Protein AF-A0AAD5GN25-F1 (afdb_monomer_lite)

Foldseek 3Di:
DDPPPPLPDFDDDPPDGDDDPDDDVVVVCVVVVWAFLDVVVLVLCCVLVVDRRDVCSVV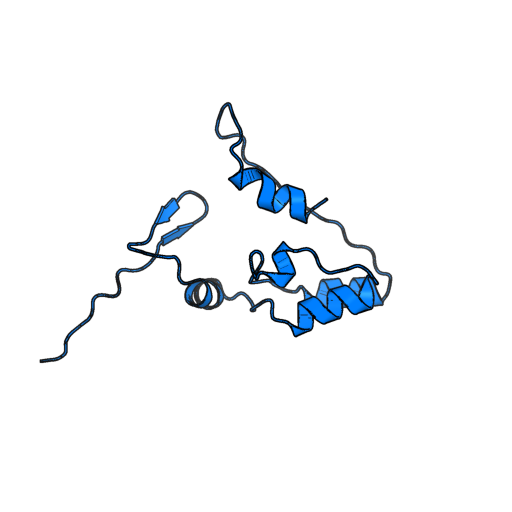CVVTTHDCVVVVSVCSVVVHDDDDDDDDDPDDPDDDPVVVVVVVNRD

InterPro domains:
  IPR001412 Aminoacyl-tRNA synthetase, class I, conserved site [PS00178] (89-99)
  IPR014729 Rossmann-like alpha/beta/alpha sandwich fold [G3DSA:3.40.50.620] (3-106)

Organism: Ambrosia artemisiifolia (NCBI:txid4212)

pLDDT: mean 91.88, std 14.04, range [39.5, 98.62]

Secondary structure (DSSP, 8-state):
-------PPPEESSS-EE-SS---HHHHHHHHT-EE--HHHHHHHHHHH-SPPPHHHHTTSS-EESSHHHHHHHHHTT------------SSS--GGGHHHHHHH-

Structure (mmCIF, N/CA/C/O backbone):
data_AF-A0AAD5GN25-F1
#
_entry.id   AF-A0AAD5GN25-F1
#
loop_
_atom_site.group_PDB
_atom_site.id
_atom_site.type_symbol
_atom_site.label_atom_id
_atom_site.label_alt_id
_atom_site.label_comp_id
_atom_site.label_asym_id
_atom_site.label_entity_id
_atom_site.label_seq_id
_atom_site.pdbx_PDB_ins_code
_atom_site.Cartn_x
_atom_site.Cartn_y
_atom_site.Cartn_z
_atom_site.occupancy
_atom_site.B_iso_or_equiv
_atom_site.auth_seq_id
_atom_site.auth_comp_id
_atom_site.auth_asym_id
_atom_site.auth_atom_id
_atom_site.pdbx_PDB_model_num
ATOM 1 N N . MET A 1 1 ? -0.079 -12.204 -43.562 1.00 39.50 1 MET A N 1
ATOM 2 C CA . MET A 1 1 ? 1.149 -11.789 -42.857 1.00 39.50 1 MET A CA 1
ATOM 3 C C . MET A 1 1 ? 0.709 -11.291 -41.497 1.00 39.50 1 MET A C 1
ATOM 5 O O . MET A 1 1 ? 0.146 -10.208 -41.412 1.00 39.50 1 MET A O 1
ATOM 9 N N . GLU A 1 2 ? 0.819 -12.140 -40.479 1.00 42.12 2 GLU A N 1
ATOM 10 C CA . GLU A 1 2 ? 0.548 -11.756 -39.093 1.00 42.12 2 GLU A CA 1
ATOM 11 C C . GLU A 1 2 ? 1.649 -10.798 -38.642 1.00 42.12 2 GLU A C 1
ATOM 13 O O . GLU A 1 2 ? 2.827 -11.152 -38.632 1.00 42.12 2 GLU A O 1
ATOM 18 N N . ASN A 1 3 ? 1.272 -9.564 -38.311 1.00 41.03 3 ASN A N 1
ATOM 19 C CA . ASN A 1 3 ? 2.166 -8.649 -37.619 1.00 41.03 3 ASN A CA 1
ATOM 20 C C . ASN A 1 3 ? 2.305 -9.146 -36.180 1.00 41.03 3 ASN A C 1
ATOM 22 O O . ASN A 1 3 ? 1.490 -8.814 -35.321 1.00 41.03 3 ASN A O 1
ATOM 26 N N . LEU A 1 4 ? 3.337 -9.951 -35.931 1.00 43.00 4 LEU A N 1
ATOM 27 C CA . LEU A 1 4 ? 3.805 -10.253 -34.586 1.00 43.00 4 LEU A CA 1
ATOM 28 C C . LEU A 1 4 ? 4.372 -8.951 -34.004 1.00 43.00 4 LEU A C 1
ATOM 30 O O . LEU A 1 4 ? 5.541 -8.614 -34.189 1.00 43.00 4 LEU A O 1
ATOM 34 N N . THR A 1 5 ? 3.529 -8.161 -33.343 1.00 43.09 5 THR A N 1
ATOM 35 C CA . THR A 1 5 ? 4.019 -7.101 -32.468 1.00 43.09 5 THR A CA 1
ATOM 36 C C . THR A 1 5 ? 4.783 -7.790 -31.350 1.00 43.09 5 THR A C 1
ATOM 38 O O . THR A 1 5 ? 4.173 -8.399 -30.473 1.00 43.09 5 THR A O 1
ATOM 41 N N . ILE A 1 6 ? 6.113 -7.735 -31.397 1.00 47.00 6 ILE A N 1
ATOM 42 C CA . ILE A 1 6 ? 6.956 -8.113 -30.266 1.00 47.00 6 ILE A CA 1
ATOM 43 C C . ILE A 1 6 ? 6.606 -7.127 -29.149 1.00 47.00 6 ILE A C 1
ATOM 45 O O . ILE A 1 6 ? 7.112 -6.005 -29.104 1.00 47.00 6 ILE A O 1
ATOM 49 N N . THR A 1 7 ? 5.670 -7.506 -28.283 1.00 53.72 7 THR A N 1
ATOM 50 C CA . THR A 1 7 ? 5.484 -6.858 -26.990 1.00 53.72 7 THR A CA 1
ATOM 51 C C . THR A 1 7 ? 6.727 -7.192 -26.186 1.00 53.72 7 THR A C 1
ATOM 53 O O . THR A 1 7 ? 6.793 -8.245 -25.557 1.00 53.72 7 THR A O 1
ATOM 56 N N . GLU A 1 8 ? 7.756 -6.354 -26.288 1.00 65.38 8 GLU A N 1
ATOM 57 C CA . GLU A 1 8 ? 8.922 -6.498 -25.426 1.00 65.38 8 GLU A CA 1
ATOM 58 C C . GLU A 1 8 ? 8.468 -6.435 -23.969 1.00 65.38 8 GLU A C 1
ATOM 60 O O . GLU A 1 8 ? 7.742 -5.529 -23.552 1.00 65.38 8 GLU A O 1
ATOM 65 N N . GLU A 1 9 ? 8.836 -7.471 -23.228 1.00 80.69 9 GLU A N 1
ATOM 66 C CA . GLU A 1 9 ? 8.347 -7.730 -21.889 1.00 80.69 9 GLU A CA 1
ATOM 67 C C . GLU A 1 9 ? 8.973 -6.759 -20.881 1.00 80.69 9 GLU A C 1
ATOM 69 O O . GLU A 1 9 ? 10.188 -6.577 -20.844 1.00 80.69 9 GLU A O 1
ATOM 74 N N . GLN A 1 10 ? 8.142 -6.109 -20.061 1.00 93.94 10 GLN A N 1
ATOM 75 C CA . GLN A 1 10 ? 8.629 -5.321 -18.929 1.00 93.94 10 GLN A CA 1
ATOM 76 C C . GLN A 1 10 ? 9.289 -6.232 -17.886 1.00 93.94 10 GLN A C 1
ATOM 78 O O . GLN A 1 10 ? 8.784 -7.317 -17.593 1.00 93.94 10 GLN A O 1
ATOM 83 N N . VAL A 1 11 ? 10.378 -5.762 -17.283 1.00 95.25 11 VAL A N 1
ATOM 84 C CA . VAL A 1 11 ? 11.099 -6.464 -16.218 1.00 95.25 11 VAL A CA 1
ATOM 85 C C . VAL A 1 11 ? 10.896 -5.701 -14.921 1.00 95.25 11 VAL A C 1
ATOM 87 O O . VAL A 1 11 ? 11.198 -4.512 -14.844 1.00 95.25 11 VAL A O 1
ATOM 90 N N . VAL A 1 12 ? 10.380 -6.383 -13.901 1.00 96.12 12 VAL A N 1
ATOM 91 C CA . VAL A 1 12 ? 10.231 -5.838 -12.549 1.00 96.12 12 VAL A CA 1
ATOM 92 C C . VA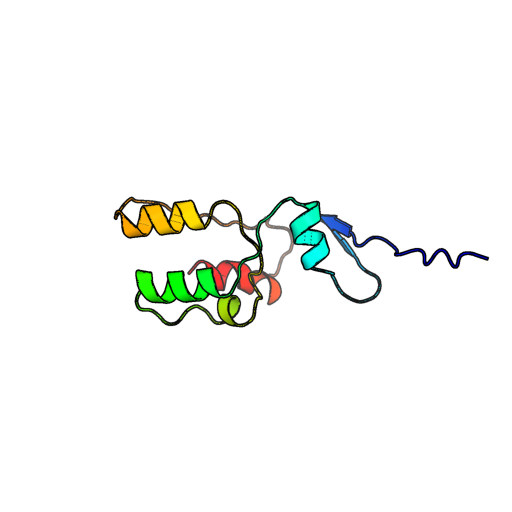L A 1 12 ? 10.678 -6.900 -11.559 1.00 96.12 12 VAL A C 1
ATOM 94 O O . VAL A 1 12 ? 10.061 -7.956 -11.444 1.00 96.12 12 VAL A O 1
ATOM 97 N N . ASN A 1 13 ? 11.766 -6.630 -10.850 1.00 95.88 13 ASN A N 1
ATOM 98 C CA . ASN A 1 13 ? 12.288 -7.473 -9.782 1.00 95.88 13 ASN A CA 1
ATOM 99 C C . ASN A 1 13 ? 12.931 -6.583 -8.690 1.00 95.88 13 ASN A C 1
ATOM 101 O O . ASN A 1 13 ? 12.975 -5.362 -8.846 1.00 95.88 13 ASN A O 1
ATOM 105 N N . PRO A 1 14 ? 13.413 -7.143 -7.564 1.00 94.44 14 PRO A N 1
ATOM 106 C CA . PRO A 1 14 ? 13.971 -6.342 -6.468 1.00 94.44 14 PRO A CA 1
ATOM 107 C C . PRO A 1 14 ? 15.213 -5.496 -6.803 1.00 94.44 14 PRO A C 1
ATOM 109 O O . PRO A 1 14 ? 15.577 -4.633 -6.005 1.00 94.44 14 PRO A O 1
ATOM 112 N N . TRP A 1 15 ? 15.871 -5.740 -7.938 1.00 93.25 15 TRP A N 1
ATOM 113 C CA . TRP A 1 15 ? 17.100 -5.059 -8.357 1.00 93.25 15 TRP A CA 1
ATOM 114 C C . TRP A 1 15 ? 16.920 -4.192 -9.606 1.00 93.25 15 TRP A C 1
ATOM 116 O O . TRP A 1 15 ? 17.641 -3.211 -9.767 1.00 93.25 15 TRP A O 1
ATOM 126 N N . GLU A 1 16 ? 15.972 -4.535 -10.477 1.00 94.56 16 GLU A N 1
ATOM 127 C CA . GLU A 1 16 ? 15.792 -3.912 -11.784 1.00 94.56 16 GLU A CA 1
ATOM 128 C C . GLU A 1 16 ? 14.314 -3.645 -12.092 1.00 94.56 16 GLU A C 1
ATOM 130 O O . GLU A 1 16 ? 13.437 -4.486 -11.874 1.00 94.56 16 GLU A O 1
ATOM 135 N N . VAL A 1 17 ? 14.058 -2.459 -12.649 1.00 94.25 17 VAL A N 1
ATOM 136 C CA . VAL A 1 17 ? 12.771 -2.056 -13.219 1.00 94.25 17 VAL A CA 1
ATOM 137 C C . VAL A 1 17 ? 13.039 -1.467 -14.601 1.00 94.25 17 VAL A C 1
ATOM 139 O O . VAL A 1 17 ? 13.566 -0.361 -14.705 1.00 94.25 17 VAL A O 1
ATOM 142 N N . CYS A 1 18 ? 12.666 -2.194 -15.654 1.00 93.62 18 CYS A N 1
ATOM 143 C CA . CYS A 1 18 ? 12.943 -1.835 -17.044 1.00 93.62 18 CYS A CA 1
ATOM 144 C C . CYS A 1 18 ? 11.696 -1.999 -17.919 1.00 93.62 18 CYS A C 1
ATOM 146 O O . CYS A 1 18 ? 10.999 -3.012 -17.876 1.00 93.62 18 CYS A O 1
ATOM 148 N N . CYS A 1 19 ? 11.420 -0.991 -18.743 1.00 92.25 19 CYS A N 1
ATOM 149 C CA . CYS A 1 19 ? 10.397 -1.030 -19.785 1.00 92.25 19 CYS A CA 1
ATOM 150 C C . CYS A 1 19 ? 10.742 -0.009 -20.878 1.00 92.25 19 CYS A C 1
ATOM 152 O O . CYS A 1 19 ? 11.472 0.948 -20.627 1.00 92.25 19 CYS A O 1
ATOM 154 N N . LYS A 1 20 ? 10.207 -0.185 -22.090 1.00 85.31 20 LYS A N 1
ATOM 155 C CA . LYS A 1 20 ? 10.450 0.751 -23.202 1.00 85.31 20 LYS A CA 1
ATOM 156 C C . LYS A 1 20 ? 9.790 2.117 -23.021 1.00 85.31 20 LYS A C 1
ATOM 158 O O . LYS A 1 20 ? 10.307 3.112 -23.517 1.00 85.31 20 LYS A O 1
ATOM 163 N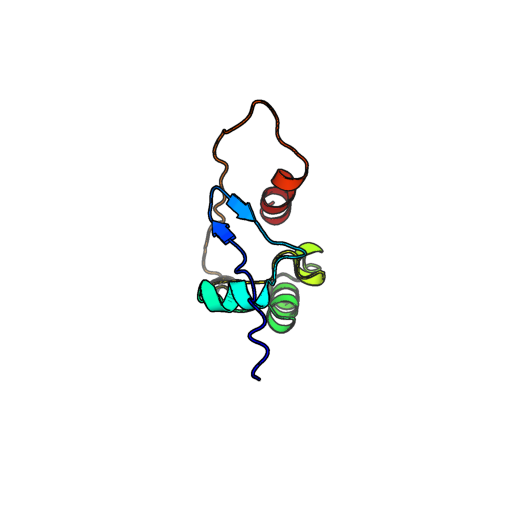 N . THR A 1 21 ? 8.617 2.158 -22.395 1.00 88.75 21 THR A N 1
ATOM 164 C CA . THR A 1 21 ? 7.787 3.371 -22.330 1.00 88.75 21 THR A CA 1
ATOM 165 C C . THR A 1 21 ? 7.253 3.607 -20.926 1.00 88.75 21 THR A C 1
ATOM 167 O O . THR A 1 21 ? 7.674 4.538 -20.249 1.00 88.75 21 THR A O 1
ATOM 170 N N . LYS A 1 22 ? 6.320 2.764 -20.488 1.00 92.44 22 LYS A N 1
ATOM 171 C CA . LYS A 1 22 ? 5.698 2.806 -19.169 1.00 92.44 22 LYS A CA 1
ATOM 172 C C . LYS A 1 22 ? 5.490 1.390 -18.657 1.00 92.44 22 LYS A C 1
ATOM 174 O O . LYS A 1 22 ? 5.294 0.468 -19.446 1.00 92.44 22 LYS A O 1
ATOM 179 N N . ILE A 1 23 ? 5.483 1.256 -17.339 1.00 95.62 23 ILE A N 1
ATOM 180 C CA . ILE A 1 23 ? 5.095 0.014 -16.681 1.00 95.62 23 ILE A CA 1
ATOM 181 C C . ILE A 1 23 ? 3.589 -0.183 -16.854 1.00 95.62 23 ILE A C 1
ATOM 183 O O . ILE A 1 23 ? 2.796 0.719 -16.574 1.00 95.62 23 ILE A O 1
ATOM 187 N N . ASP A 1 24 ? 3.209 -1.367 -17.315 1.00 95.75 24 ASP A N 1
ATOM 188 C CA . ASP A 1 24 ? 1.842 -1.857 -17.280 1.00 95.75 24 ASP A CA 1
ATOM 189 C C . ASP A 1 24 ? 1.587 -2.502 -15.912 1.00 95.75 24 ASP A C 1
ATOM 191 O O . ASP A 1 24 ? 2.030 -3.618 -15.626 1.00 95.75 24 ASP A O 1
ATOM 195 N N . TYR A 1 25 ? 0.919 -1.759 -15.031 1.00 96.44 25 TYR A N 1
ATOM 196 C CA . TYR A 1 25 ? 0.613 -2.216 -13.677 1.00 96.44 25 TYR A CA 1
ATOM 197 C C . TYR A 1 25 ? -0.452 -3.314 -13.640 1.00 96.44 25 TYR A C 1
ATOM 199 O O . TYR A 1 25 ? -0.442 -4.110 -12.704 1.00 96.44 25 TYR A O 1
ATOM 207 N N . ASP A 1 26 ? -1.323 -3.396 -14.648 1.00 96.06 26 ASP A N 1
ATOM 208 C CA . ASP A 1 26 ? -2.344 -4.443 -14.716 1.00 96.06 26 ASP A CA 1
ATOM 209 C C . ASP A 1 26 ? -1.698 -5.780 -15.059 1.00 96.06 26 ASP A C 1
ATOM 211 O O . ASP A 1 26 ? -1.924 -6.765 -14.356 1.00 96.06 26 ASP A O 1
ATOM 215 N N . LYS A 1 27 ? -0.740 -5.778 -15.997 1.00 95.00 27 LYS A N 1
ATOM 216 C CA . LYS A 1 27 ? 0.106 -6.954 -16.239 1.00 95.00 27 LYS A CA 1
ATOM 217 C C . LYS A 1 27 ? 0.861 -7.394 -14.975 1.00 95.00 27 LYS A C 1
ATOM 219 O O . LYS A 1 27 ? 1.006 -8.592 -14.753 1.00 95.00 27 LYS A O 1
ATOM 224 N N . LEU A 1 28 ? 1.338 -6.466 -14.133 1.00 96.19 28 LEU A N 1
ATOM 225 C CA . LEU A 1 28 ? 2.023 -6.830 -12.879 1.00 96.19 28 LEU A CA 1
ATOM 226 C C . LEU A 1 28 ? 1.097 -7.472 -11.848 1.00 96.19 28 LEU A C 1
ATOM 228 O O . LEU A 1 28 ? 1.540 -8.370 -11.131 1.00 96.19 28 LEU A O 1
ATOM 232 N N . ILE A 1 29 ? -0.151 -7.001 -11.744 1.00 97.69 29 ILE A N 1
ATOM 233 C CA . ILE A 1 29 ? -1.148 -7.604 -10.851 1.00 97.69 29 ILE A CA 1
ATOM 234 C C . ILE A 1 29 ? -1.305 -9.081 -11.215 1.00 97.69 29 ILE A C 1
ATOM 236 O O . ILE A 1 29 ? -1.146 -9.935 -10.341 1.00 97.69 29 ILE A O 1
ATOM 240 N N . ASP A 1 30 ? -1.514 -9.372 -12.499 1.00 96.56 30 ASP A N 1
ATOM 241 C CA . ASP A 1 30 ? -1.708 -10.735 -12.995 1.00 96.56 30 ASP A CA 1
ATOM 242 C C . ASP A 1 30 ? -0.434 -11.579 -12.869 1.00 96.56 30 ASP A C 1
ATOM 244 O O . ASP A 1 30 ? -0.467 -12.681 -12.325 1.00 96.56 30 ASP A O 1
ATOM 248 N N . GLN A 1 31 ? 0.711 -11.046 -13.313 1.00 96.12 31 GLN A N 1
ATOM 249 C CA . GLN A 1 31 ? 1.993 -11.758 -13.325 1.00 96.12 31 GLN A CA 1
ATOM 250 C C . GLN A 1 31 ? 2.438 -12.174 -11.925 1.00 96.12 31 GLN A C 1
ATOM 252 O O . GLN A 1 31 ? 2.964 -13.272 -11.742 1.00 96.12 31 GLN A O 1
ATOM 257 N N . PHE A 1 32 ? 2.254 -11.303 -10.933 1.00 97.12 32 PHE A N 1
ATOM 258 C CA . PHE A 1 32 ? 2.582 -11.655 -9.562 1.00 97.12 32 PHE A CA 1
ATOM 259 C C . PHE A 1 32 ? 1.443 -12.411 -8.876 1.00 97.12 32 PHE A C 1
ATOM 261 O O . PHE A 1 32 ? 1.700 -13.067 -7.874 1.00 97.12 32 PHE A O 1
ATOM 268 N N . GLY A 1 33 ? 0.213 -12.394 -9.390 1.00 97.19 33 GLY A N 1
ATOM 269 C CA . GLY A 1 33 ? -0.950 -13.008 -8.744 1.00 97.19 33 GLY A CA 1
ATOM 270 C C . GLY A 1 33 ? -1.434 -12.202 -7.539 1.00 97.19 33 GLY A C 1
ATOM 271 O O . GLY A 1 33 ? -1.789 -12.775 -6.510 1.00 97.19 33 GLY A O 1
ATOM 272 N N . CYS A 1 34 ? -1.346 -10.875 -7.622 1.00 97.75 34 CYS A N 1
ATOM 273 C CA . CYS A 1 34 ? -1.926 -9.952 -6.650 1.00 97.75 34 CYS A CA 1
ATOM 274 C C . CYS A 1 34 ? -3.411 -9.711 -6.962 1.00 97.75 34 CYS A C 1
ATOM 276 O O . CYS A 1 34 ? -3.916 -10.082 -8.017 1.00 97.75 34 CYS A O 1
ATOM 278 N N . GLN A 1 35 ? -4.105 -9.028 -6.056 1.00 98.12 35 GLN A N 1
ATOM 279 C CA . GLN A 1 35 ? -5.440 -8.489 -6.302 1.00 98.12 35 GLN A CA 1
ATOM 280 C C . GLN A 1 35 ? -5.356 -6.977 -6.499 1.00 98.12 35 GLN A C 1
ATOM 282 O O . GLN A 1 35 ? -4.500 -6.311 -5.909 1.00 98.12 35 GLN A O 1
ATOM 287 N N . ARG A 1 36 ? -6.237 -6.424 -7.337 1.00 98.25 36 ARG A N 1
ATOM 288 C CA . ARG A 1 36 ? -6.314 -4.978 -7.554 1.00 98.25 36 ARG A CA 1
ATOM 289 C C . ARG A 1 36 ? -6.896 -4.291 -6.319 1.00 98.25 36 ARG A C 1
ATOM 291 O O . ARG A 1 36 ? -7.957 -4.673 -5.840 1.00 98.25 36 ARG A O 1
ATOM 298 N N . LEU A 1 37 ? -6.231 -3.234 -5.860 1.00 98.31 37 LEU A N 1
ATOM 299 C CA . LEU A 1 37 ? -6.769 -2.331 -4.847 1.00 98.31 37 LEU A CA 1
ATOM 300 C C . LEU A 1 37 ? -7.722 -1.357 -5.540 1.00 98.31 37 LEU A C 1
ATOM 302 O O . LEU A 1 37 ? -7.299 -0.347 -6.099 1.00 98.31 37 LEU A O 1
ATOM 306 N N . ASP A 1 38 ? -9.003 -1.705 -5.561 1.00 97.25 38 ASP A N 1
ATOM 307 C CA . ASP A 1 38 ? -10.044 -0.904 -6.198 1.00 97.25 38 ASP A CA 1
ATOM 308 C C . ASP A 1 38 ? -10.711 0.101 -5.237 1.00 97.25 38 ASP A C 1
ATOM 310 O O . ASP A 1 38 ? -10.386 0.202 -4.049 1.00 97.25 38 ASP A O 1
ATOM 314 N N . GLN A 1 39 ? -11.674 0.862 -5.762 1.00 98.19 39 GLN A N 1
ATOM 315 C CA . GLN A 1 39 ? -12.399 1.875 -4.994 1.00 98.19 39 GLN A CA 1
ATOM 316 C C . GLN A 1 39 ? -13.156 1.283 -3.792 1.00 98.19 39 GLN A C 1
ATOM 318 O O . GLN A 1 39 ? -13.304 1.964 -2.777 1.00 98.19 39 GLN A O 1
ATOM 323 N N . SER A 1 40 ? -13.579 0.015 -3.851 1.00 98.19 40 SER A N 1
ATOM 324 C CA . SER A 1 40 ? -14.309 -0.621 -2.751 1.00 98.19 40 SER A CA 1
ATOM 325 C C . SER A 1 40 ? -13.440 -0.747 -1.495 1.00 98.19 40 SER A C 1
ATOM 327 O O . SER A 1 40 ? -13.926 -0.503 -0.385 1.00 98.19 40 SER A O 1
ATOM 329 N N . PHE A 1 41 ? -12.139 -1.017 -1.663 1.00 98.44 41 PHE A N 1
ATOM 330 C CA . PHE A 1 41 ? -11.164 -1.021 -0.571 1.00 98.44 41 PHE A CA 1
ATOM 331 C C . PHE A 1 41 ? -10.904 0.379 -0.029 1.00 98.44 41 PHE A C 1
ATOM 333 O O . PHE A 1 41 ? -10.849 0.564 1.187 1.00 98.44 41 PHE A O 1
ATOM 340 N N . VAL A 1 42 ? -10.780 1.376 -0.908 1.00 98.44 42 VAL A N 1
ATOM 341 C CA . VAL A 1 42 ? -10.586 2.778 -0.503 1.00 98.44 42 VAL A CA 1
ATOM 342 C C . VAL A 1 42 ? -11.762 3.258 0.352 1.00 98.44 42 VAL A C 1
ATOM 344 O O . VAL A 1 42 ? -11.561 3.844 1.420 1.00 98.44 42 VAL A O 1
ATOM 347 N N . ASP A 1 43 ? -12.986 2.940 -0.066 1.00 98.62 43 ASP A N 1
ATOM 348 C CA . ASP A 1 43 ? -14.201 3.271 0.676 1.00 98.62 43 ASP A CA 1
ATOM 349 C C . ASP A 1 43 ? -14.290 2.481 1.987 1.00 98.62 43 ASP A C 1
ATOM 351 O O . ASP A 1 43 ? -14.717 3.019 3.009 1.00 98.62 43 ASP A O 1
ATOM 355 N N . ARG A 1 44 ? -13.864 1.210 1.997 1.00 98.50 44 ARG A N 1
ATOM 356 C CA . ARG A 1 44 ? -13.834 0.383 3.212 1.00 98.50 44 ARG A CA 1
ATOM 357 C C . ARG A 1 44 ? -12.849 0.926 4.245 1.00 98.50 44 ARG A C 1
ATOM 359 O O . ARG A 1 44 ? -13.207 1.023 5.416 1.00 98.50 44 ARG A O 1
ATOM 366 N N . VAL A 1 45 ? -11.661 1.359 3.819 1.00 98.44 45 VAL A N 1
ATOM 367 C CA . VAL A 1 45 ? -10.683 2.039 4.684 1.00 98.44 45 VAL A CA 1
ATOM 368 C C . VAL A 1 45 ? -11.283 3.311 5.281 1.00 98.44 45 VAL A C 1
ATOM 370 O O . VAL A 1 45 ? -11.154 3.533 6.486 1.00 98.44 45 VAL A O 1
ATOM 373 N N . PHE A 1 46 ? -11.974 4.128 4.478 1.00 98.50 46 PHE A N 1
ATOM 374 C CA . PHE A 1 46 ? -12.665 5.320 4.979 1.00 98.50 46 PHE A CA 1
ATOM 375 C C . PHE A 1 46 ? -13.711 4.966 6.045 1.00 98.50 46 PHE A C 1
ATOM 377 O O . PHE A 1 46 ? -13.692 5.553 7.126 1.00 98.50 46 PHE A O 1
ATOM 384 N N . ARG A 1 47 ? -14.584 3.986 5.769 1.00 98.56 47 ARG A N 1
ATOM 385 C CA . ARG A 1 47 ? -15.645 3.554 6.694 1.00 98.56 47 ARG A CA 1
ATOM 386 C C . ARG A 1 47 ? -15.096 3.025 8.016 1.00 98.56 47 ARG A C 1
ATOM 388 O O . ARG A 1 47 ? -15.591 3.408 9.065 1.00 98.56 47 ARG A O 1
ATOM 395 N N . LEU A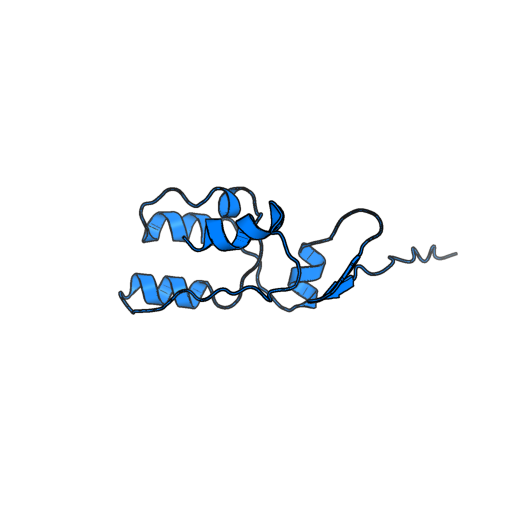 1 48 ? -14.081 2.162 7.972 1.00 98.31 48 LEU A N 1
ATOM 396 C CA . LEU A 1 48 ? -13.532 1.541 9.179 1.00 98.31 48 LEU A CA 1
ATOM 397 C C . LEU A 1 48 ? -12.740 2.545 10.026 1.00 98.31 48 LEU A C 1
ATOM 399 O O . LEU A 1 48 ? -12.891 2.592 11.244 1.00 98.31 48 LEU A O 1
ATOM 403 N N . THR A 1 49 ? -11.918 3.385 9.394 1.00 97.75 49 THR A N 1
ATOM 404 C CA . THR A 1 49 ? -11.006 4.282 10.126 1.00 97.75 49 THR A CA 1
ATOM 405 C C . THR A 1 49 ? -11.603 5.650 10.448 1.00 97.75 49 THR A C 1
ATOM 407 O O . THR A 1 49 ? -11.044 6.369 11.275 1.00 97.75 49 THR A O 1
ATOM 410 N N . HIS A 1 50 ? -12.700 6.037 9.786 1.00 97.81 50 HIS A N 1
ATOM 411 C CA . HIS A 1 50 ? -13.290 7.381 9.838 1.00 97.81 50 HIS A CA 1
ATOM 412 C C . HIS A 1 50 ? -12.291 8.501 9.488 1.00 97.81 50 HIS A C 1
ATOM 414 O O . HIS A 1 50 ? -12.438 9.653 9.902 1.00 97.81 50 HIS A O 1
ATOM 420 N N . ARG A 1 51 ? -11.247 8.171 8.717 1.00 97.62 51 ARG A N 1
ATOM 421 C CA . ARG A 1 51 ? -10.214 9.101 8.254 1.00 97.62 51 ARG A CA 1
ATOM 422 C C . ARG A 1 51 ? -10.207 9.141 6.739 1.00 97.62 51 ARG A C 1
ATOM 424 O O . ARG A 1 51 ? -10.373 8.117 6.084 1.00 97.62 51 ARG A O 1
ATOM 431 N N . SER A 1 52 ? -9.967 10.327 6.179 1.00 97.75 52 SER A N 1
ATOM 432 C CA . SER A 1 52 ? -9.806 10.482 4.731 1.00 97.75 52 SER A CA 1
ATOM 433 C C . SER A 1 52 ? -8.722 9.515 4.223 1.00 97.75 52 SER A C 1
ATOM 435 O O . SER A 1 52 ? -7.594 9.591 4.724 1.00 97.75 52 SER A O 1
ATOM 437 N N . PRO A 1 53 ? -9.019 8.621 3.254 1.00 98.06 53 PRO A N 1
ATOM 438 C CA . PRO A 1 53 ? -8.037 7.662 2.751 1.00 98.06 53 PRO A CA 1
ATOM 439 C C . PRO A 1 53 ? -6.816 8.389 2.217 1.00 98.06 53 PRO A C 1
ATOM 441 O O . PRO A 1 53 ? -6.971 9.405 1.544 1.00 98.06 53 PRO A O 1
ATOM 444 N N . HIS A 1 54 ? -5.611 7.886 2.480 1.00 98.38 54 HIS A N 1
ATOM 445 C CA . HIS A 1 54 ? -4.382 8.555 2.058 1.00 98.38 54 HIS A CA 1
ATOM 446 C C . HIS A 1 54 ? -4.388 8.868 0.550 1.00 98.38 54 HIS A C 1
ATOM 448 O O . HIS A 1 54 ? -4.937 8.119 -0.261 1.00 98.38 54 HIS A O 1
ATOM 454 N N . ILE A 1 55 ? -3.738 9.961 0.142 1.00 98.00 55 ILE A N 1
ATOM 455 C CA . ILE A 1 55 ? -3.710 10.388 -1.267 1.00 98.00 55 ILE A CA 1
ATOM 456 C C . ILE A 1 55 ? -3.146 9.311 -2.205 1.00 98.00 55 ILE A C 1
ATOM 458 O O . ILE A 1 55 ? -3.552 9.231 -3.360 1.00 98.00 55 ILE A O 1
ATOM 462 N N . PHE A 1 56 ? -2.259 8.457 -1.696 1.00 98.50 56 PHE A N 1
ATOM 463 C CA . PHE A 1 56 ? -1.696 7.334 -2.443 1.00 98.50 56 PHE A CA 1
ATOM 464 C C . PHE A 1 56 ? -2.694 6.201 -2.716 1.00 98.50 56 PHE A C 1
ATOM 466 O O . PHE A 1 56 ? -2.536 5.519 -3.722 1.00 98.50 56 PHE A O 1
ATOM 473 N N . LEU A 1 57 ? -3.733 6.041 -1.890 1.00 98.12 57 LEU A N 1
ATOM 474 C CA . LEU A 1 57 ? -4.857 5.150 -2.191 1.00 98.12 57 LEU A CA 1
ATOM 475 C C . LEU A 1 57 ? -5.768 5.792 -3.240 1.00 98.12 57 LEU A C 1
ATOM 477 O O . LEU A 1 57 ? -6.047 5.200 -4.270 1.00 98.12 57 LEU A O 1
ATOM 481 N N . ARG A 1 58 ? -6.151 7.061 -3.039 1.00 97.62 58 ARG A N 1
ATOM 482 C CA . ARG A 1 58 ? -7.078 7.772 -3.944 1.00 97.62 58 ARG A CA 1
ATOM 483 C C . ARG A 1 58 ? -6.533 8.005 -5.357 1.00 97.62 58 ARG A C 1
ATOM 485 O O . ARG A 1 58 ? -7.304 8.273 -6.270 1.00 97.62 58 ARG A O 1
ATOM 492 N N . ARG A 1 59 ? -5.208 8.006 -5.524 1.00 97.81 59 ARG A N 1
ATOM 493 C CA . ARG A 1 59 ? -4.526 8.203 -6.815 1.00 97.81 59 ARG A CA 1
ATOM 494 C C . ARG A 1 59 ? -3.929 6.914 -7.381 1.00 97.81 59 ARG A C 1
ATOM 496 O O . ARG A 1 59 ? -3.145 7.000 -8.319 1.00 97.81 59 ARG A O 1
ATOM 503 N N . ASN A 1 60 ? -4.262 5.754 -6.811 1.00 97.44 60 ASN A N 1
ATOM 504 C CA . ASN A 1 60 ? -3.759 4.447 -7.245 1.00 97.44 60 ASN A CA 1
ATOM 505 C C . ASN A 1 60 ? -2.220 4.365 -7.296 1.00 97.44 60 ASN A C 1
ATOM 507 O O . ASN A 1 60 ? -1.651 3.725 -8.173 1.00 97.44 60 ASN A O 1
ATOM 511 N N . VAL A 1 61 ? -1.530 5.023 -6.356 1.00 98.19 61 VAL A N 1
ATOM 512 C CA . VAL A 1 61 ? -0.076 4.856 -6.177 1.00 98.19 61 VAL A CA 1
ATOM 513 C C . VAL A 1 61 ? 0.203 3.510 -5.501 1.00 98.19 61 VAL A C 1
ATOM 515 O O . VAL A 1 61 ? 1.112 2.796 -5.911 1.00 98.19 61 VAL A O 1
ATOM 518 N N . PHE A 1 62 ? -0.615 3.135 -4.510 1.00 98.31 62 PHE A N 1
ATOM 519 C CA . PHE A 1 62 ? -0.746 1.748 -4.053 1.00 98.31 62 PHE A CA 1
ATOM 520 C C . PHE A 1 62 ? -1.953 1.145 -4.771 1.00 98.31 62 PHE A C 1
ATOM 522 O O . PHE A 1 62 ? -3.087 1.519 -4.487 1.00 98.31 62 PHE A O 1
ATOM 529 N N . PHE A 1 63 ? -1.696 0.268 -5.741 1.00 98.31 63 PHE A N 1
ATOM 530 C CA . PHE A 1 63 ? -2.691 -0.200 -6.717 1.00 98.31 63 PHE A CA 1
ATOM 531 C C . PHE A 1 63 ? -3.026 -1.693 -6.596 1.00 98.31 63 PHE A C 1
ATOM 533 O O . PHE A 1 63 ? -3.951 -2.175 -7.247 1.00 98.31 63 PHE A O 1
ATOM 540 N N . ALA A 1 64 ? -2.275 -2.436 -5.787 1.00 98.38 64 ALA A N 1
ATOM 541 C CA . ALA A 1 64 ? -2.422 -3.874 -5.627 1.00 98.38 64 ALA A CA 1
ATOM 542 C C . ALA A 1 64 ? -2.212 -4.284 -4.170 1.00 98.38 64 ALA A C 1
ATOM 544 O O . ALA A 1 64 ? -1.524 -3.594 -3.415 1.00 98.38 64 ALA A O 1
ATOM 545 N N . HIS A 1 65 ? -2.782 -5.421 -3.788 1.00 98.56 65 HIS A N 1
ATOM 546 C CA . HIS A 1 65 ? -2.625 -6.006 -2.463 1.00 98.56 65 HIS A CA 1
ATOM 547 C C . HIS A 1 65 ? -2.687 -7.540 -2.500 1.00 98.56 65 HIS A C 1
ATOM 549 O O . HIS A 1 65 ? -3.033 -8.151 -3.512 1.00 98.56 65 HIS A O 1
ATOM 555 N N . ARG A 1 66 ? -2.384 -8.155 -1.355 1.00 98.50 66 ARG A N 1
ATOM 556 C CA . ARG A 1 66 ? -2.717 -9.542 -1.003 1.00 98.50 66 ARG A CA 1
ATOM 557 C C . ARG A 1 66 ? -3.344 -9.523 0.378 1.00 98.50 66 ARG A C 1
ATOM 559 O O . ARG A 1 66 ? -2.875 -8.767 1.223 1.00 98.50 66 ARG A O 1
ATOM 566 N N . ASP A 1 67 ? -4.436 -10.256 0.547 1.00 98.25 67 ASP A N 1
ATOM 567 C CA . ASP A 1 67 ? -5.090 -10.498 1.841 1.00 98.25 67 ASP A CA 1
ATOM 568 C C . ASP A 1 67 ? -5.462 -9.229 2.632 1.00 98.25 67 ASP A C 1
ATOM 570 O O . ASP A 1 67 ? -5.667 -9.244 3.842 1.00 98.25 67 ASP A O 1
ATOM 574 N N . PHE A 1 68 ? -5.616 -8.089 1.946 1.00 98.44 68 PHE A N 1
ATOM 575 C CA . PHE A 1 68 ? -5.970 -6.831 2.602 1.00 98.44 68 PHE A CA 1
ATOM 576 C C . PHE A 1 68 ? -7.372 -6.881 3.210 1.00 98.44 68 PHE A C 1
ATOM 578 O O . PHE A 1 68 ? -7.604 -6.271 4.249 1.00 98.44 68 PHE A O 1
ATOM 585 N N . ASN A 1 69 ? -8.285 -7.661 2.620 1.00 97.88 69 ASN A N 1
ATOM 586 C CA . ASN A 1 69 ? -9.573 -7.951 3.246 1.00 97.88 69 ASN A CA 1
ATOM 587 C C . ASN A 1 69 ? -9.404 -8.595 4.624 1.00 97.88 69 ASN A C 1
ATOM 589 O O . ASN A 1 69 ? -10.083 -8.167 5.545 1.00 97.88 69 ASN A O 1
ATOM 593 N N . GLU A 1 70 ? -8.466 -9.529 4.799 1.00 98.31 70 GLU A N 1
ATOM 594 C CA . GLU A 1 70 ? -8.246 -10.189 6.091 1.00 98.31 70 GLU A CA 1
ATOM 595 C C . GLU A 1 70 ? -7.786 -9.189 7.159 1.00 98.31 70 GLU A C 1
ATOM 597 O O . GLU A 1 70 ? -8.269 -9.221 8.289 1.00 98.31 70 GLU A O 1
ATOM 602 N N . ILE A 1 71 ? -6.915 -8.243 6.785 1.00 98.44 71 ILE A N 1
ATOM 603 C CA . ILE A 1 71 ? -6.490 -7.149 7.670 1.00 98.44 71 ILE A CA 1
ATOM 604 C C . ILE A 1 71 ? -7.661 -6.228 8.029 1.00 98.44 71 ILE A C 1
ATOM 606 O O . ILE A 1 71 ? -7.801 -5.836 9.188 1.00 98.44 71 ILE A O 1
ATOM 610 N N . LEU A 1 72 ? -8.506 -5.871 7.058 1.00 98.50 72 LEU A N 1
ATOM 611 C CA . LEU A 1 72 ? -9.673 -5.023 7.308 1.00 98.50 72 LEU A CA 1
ATOM 612 C C . LEU A 1 72 ? -10.720 -5.739 8.171 1.00 98.50 72 LEU A C 1
ATOM 614 O O . LEU A 1 72 ? -11.295 -5.109 9.056 1.00 98.50 72 LEU A O 1
ATOM 618 N N . ASP A 1 73 ? -10.918 -7.043 7.973 1.00 98.62 73 ASP A N 1
ATOM 619 C CA . ASP A 1 73 ? -11.798 -7.866 8.801 1.00 98.62 73 ASP A CA 1
ATOM 620 C C . ASP A 1 73 ? -11.252 -7.981 10.236 1.00 98.62 73 ASP A C 1
ATOM 622 O O . ASP A 1 73 ? -12.003 -7.842 11.200 1.00 98.62 73 ASP A O 1
ATOM 626 N N . ALA A 1 74 ? -9.942 -8.201 10.400 1.00 98.56 74 ALA A N 1
ATOM 627 C CA . ALA A 1 74 ? -9.286 -8.231 11.707 1.00 98.56 74 ALA A CA 1
ATOM 628 C C . ALA A 1 74 ? -9.432 -6.883 12.432 1.00 98.56 74 ALA A C 1
ATOM 630 O O . ALA A 1 74 ? -9.808 -6.845 13.604 1.00 98.56 74 ALA A O 1
ATOM 631 N N . TYR A 1 75 ? -9.220 -5.770 11.721 1.00 98.44 75 TYR A N 1
ATOM 632 C CA . TYR A 1 75 ? -9.439 -4.426 12.257 1.00 98.44 75 TYR A CA 1
ATOM 633 C C . TYR A 1 75 ? -10.892 -4.222 12.713 1.00 98.44 75 TYR A C 1
ATOM 635 O O . TYR A 1 75 ? -11.129 -3.723 13.811 1.00 98.44 75 TYR A O 1
ATOM 643 N N . GLU A 1 76 ? -11.862 -4.644 11.900 1.00 98.06 76 GLU A N 1
ATOM 644 C CA . GLU A 1 76 ? -13.297 -4.550 12.196 1.00 98.06 76 GLU A CA 1
ATOM 645 C C . GLU A 1 76 ? -13.703 -5.384 13.423 1.00 98.06 76 GLU A C 1
ATOM 647 O O . GLU A 1 76 ? -14.534 -4.948 14.219 1.00 98.06 76 GLU A O 1
ATOM 652 N N . ARG A 1 77 ? -13.060 -6.540 13.639 1.00 98.44 77 ARG A N 1
ATOM 653 C CA . ARG A 1 77 ? -13.237 -7.377 14.841 1.00 98.44 77 ARG A CA 1
ATOM 654 C C . ARG A 1 77 ? -12.471 -6.880 16.074 1.00 98.44 77 ARG A C 1
ATOM 656 O O . ARG A 1 77 ? -12.605 -7.467 17.146 1.00 98.44 77 ARG A O 1
ATOM 663 N N . GLY A 1 78 ? -11.671 -5.819 15.955 1.00 98.31 78 GLY A N 1
ATOM 664 C CA . GLY A 1 78 ? -10.823 -5.316 17.041 1.00 98.31 78 GLY A CA 1
ATOM 665 C C . GLY A 1 78 ? -9.598 -6.191 17.334 1.00 98.31 78 GLY A C 1
ATOM 666 O O . GLY A 1 78 ? -9.011 -6.102 18.416 1.00 98.31 78 GLY A O 1
ATOM 667 N N . GLU A 1 79 ? -9.204 -7.043 16.389 1.00 98.62 79 GLU A N 1
ATOM 668 C CA . GLU A 1 79 ? -8.000 -7.862 16.481 1.00 98.62 79 GLU A CA 1
ATOM 669 C C . GLU A 1 79 ? -6.745 -7.022 16.231 1.00 98.62 79 GLU A C 1
ATOM 671 O O . GLU A 1 79 ? -6.747 -6.003 15.535 1.00 98.62 79 GLU A O 1
ATOM 676 N N . LYS A 1 80 ? -5.633 -7.454 16.827 1.00 97.88 80 LYS A N 1
ATOM 677 C CA . LYS A 1 80 ? -4.355 -6.755 16.705 1.00 97.88 80 LYS A CA 1
ATOM 678 C C . LYS A 1 80 ? -3.578 -7.287 15.508 1.00 97.88 80 LYS A C 1
ATOM 680 O O . LYS A 1 80 ? -3.417 -8.492 15.355 1.00 97.88 80 LYS A O 1
ATOM 685 N N . PHE A 1 81 ? -3.003 -6.371 14.744 1.00 98.31 81 PHE A N 1
ATOM 686 C CA . PHE A 1 81 ? -1.976 -6.636 13.742 1.00 98.31 81 PHE A CA 1
ATOM 687 C C . PHE A 1 81 ? -0.882 -5.570 13.860 1.00 98.31 81 PHE A C 1
ATOM 689 O O . PHE A 1 81 ? -1.019 -4.602 14.613 1.00 98.31 81 PHE A O 1
ATOM 696 N N . TYR A 1 82 ? 0.221 -5.747 13.140 1.00 98.31 82 TYR A N 1
ATOM 697 C CA . TYR A 1 82 ? 1.331 -4.800 13.125 1.00 98.31 82 TYR A CA 1
ATOM 698 C C . TYR A 1 82 ? 1.712 -4.441 11.690 1.00 98.31 82 TYR A C 1
ATOM 700 O O . TYR A 1 82 ? 1.451 -5.194 10.753 1.00 98.31 82 TYR A O 1
ATOM 708 N N . LEU A 1 83 ? 2.332 -3.274 11.526 1.00 98.44 83 LEU A N 1
ATOM 709 C CA . LEU A 1 83 ? 2.892 -2.832 10.254 1.00 98.44 83 LEU A CA 1
ATOM 710 C C . LEU A 1 83 ? 4.374 -3.200 10.195 1.00 98.44 83 LEU A C 1
ATOM 712 O O . LEU A 1 83 ? 5.099 -3.047 11.179 1.00 98.44 83 LEU A O 1
ATOM 716 N N . TYR A 1 84 ? 4.828 -3.659 9.033 1.00 98.12 84 TYR A N 1
ATOM 717 C CA . TYR A 1 84 ? 6.225 -3.987 8.780 1.00 98.12 84 TYR A CA 1
ATOM 718 C C . TYR A 1 84 ? 6.640 -3.478 7.400 1.00 98.12 84 TYR A C 1
ATOM 720 O O . TYR A 1 84 ? 5.988 -3.754 6.397 1.00 98.12 84 TYR A O 1
ATOM 728 N N . THR A 1 85 ? 7.734 -2.725 7.360 1.00 97.75 85 THR A N 1
ATOM 729 C CA . THR A 1 85 ? 8.388 -2.268 6.132 1.00 97.75 85 THR A CA 1
ATOM 730 C C . THR A 1 85 ? 9.893 -2.174 6.378 1.00 97.75 85 THR A C 1
ATOM 732 O O . THR A 1 85 ? 10.337 -2.199 7.528 1.00 97.75 85 THR A O 1
ATOM 735 N N . GLY A 1 86 ? 10.695 -2.079 5.320 1.00 94.88 86 GLY A N 1
ATOM 736 C CA . GLY A 1 86 ? 12.150 -2.120 5.433 1.00 94.88 86 GLY A CA 1
ATOM 737 C C . GLY A 1 86 ? 12.879 -1.397 4.308 1.00 94.88 86 GLY A C 1
ATOM 738 O O . GLY A 1 86 ? 12.291 -0.954 3.324 1.00 94.88 86 GLY A O 1
ATOM 739 N N . ARG A 1 87 ? 14.199 -1.285 4.467 1.00 92.69 87 ARG A N 1
ATOM 740 C CA . ARG A 1 87 ? 15.114 -0.697 3.485 1.00 92.69 87 ARG A CA 1
ATOM 741 C C . ARG A 1 87 ? 16.445 -1.436 3.531 1.00 92.69 87 ARG A C 1
ATOM 743 O O . ARG A 1 87 ? 17.052 -1.534 4.592 1.00 92.69 87 ARG A O 1
ATOM 750 N N . GLY A 1 88 ? 16.921 -1.896 2.376 1.00 89.94 88 GLY A N 1
ATOM 751 C CA . GLY A 1 88 ? 18.312 -2.328 2.226 1.00 89.94 88 GLY A CA 1
ATOM 752 C C . GLY A 1 88 ? 19.242 -1.108 2.155 1.00 89.94 88 GLY A C 1
ATOM 753 O O . GLY A 1 88 ? 19.005 -0.250 1.314 1.00 89.94 88 GLY A O 1
ATOM 754 N N . PRO A 1 89 ? 20.272 -0.963 2.998 1.00 81.69 89 PRO A N 1
ATOM 755 C CA . PRO A 1 89 ? 21.166 0.197 2.956 1.00 81.69 89 PRO A CA 1
ATOM 756 C C . PRO A 1 89 ? 22.125 0.089 1.755 1.00 81.69 89 PRO A C 1
ATOM 758 O O . PRO A 1 89 ? 23.179 -0.526 1.857 1.00 81.69 89 PRO A O 1
ATOM 761 N N . SER A 1 90 ? 21.735 0.631 0.593 1.00 71.50 90 SER A N 1
ATOM 762 C CA . SER A 1 90 ? 22.450 0.425 -0.684 1.00 71.50 90 SER A CA 1
ATOM 763 C C . SER A 1 90 ? 23.126 1.673 -1.280 1.00 71.50 90 SER A C 1
ATOM 765 O O . SER A 1 90 ? 23.681 1.589 -2.371 1.00 71.50 90 SER A O 1
ATOM 767 N N . SER A 1 91 ? 23.074 2.830 -0.611 1.00 69.12 91 SER A N 1
ATOM 768 C CA . SER A 1 91 ? 23.697 4.092 -1.055 1.00 69.12 91 SER A CA 1
ATOM 769 C C . SER A 1 91 ? 23.907 5.054 0.121 1.00 69.12 91 SER A C 1
ATOM 771 O O . SER A 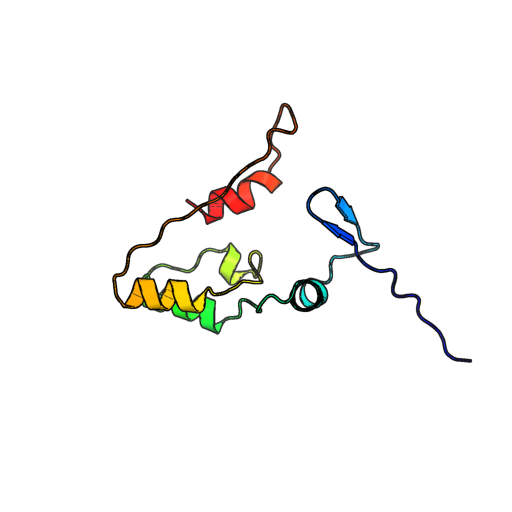1 91 ? 23.195 4.954 1.120 1.00 69.12 91 SER A O 1
ATOM 773 N N . GLU A 1 92 ? 24.837 6.012 -0.004 1.00 77.88 92 GLU A N 1
ATOM 774 C CA . GLU A 1 92 ? 25.088 7.041 1.029 1.00 77.88 92 GLU A CA 1
ATOM 775 C C . GLU A 1 92 ? 23.877 7.955 1.278 1.00 77.88 92 GLU A C 1
ATOM 777 O O . GLU A 1 92 ? 23.688 8.449 2.388 1.00 77.88 92 GLU A O 1
ATOM 782 N N . ALA A 1 93 ? 23.033 8.166 0.262 1.00 83.56 93 ALA A N 1
ATOM 783 C CA . ALA A 1 93 ? 21.878 9.056 0.338 1.00 83.56 93 ALA A CA 1
ATOM 784 C C . ALA A 1 93 ? 20.573 8.382 -0.109 1.00 83.56 93 ALA A C 1
ATOM 786 O O . ALA A 1 93 ? 20.553 7.520 -0.994 1.00 83.56 93 ALA A O 1
ATOM 787 N N . LEU A 1 94 ? 19.465 8.829 0.489 1.00 91.56 94 LEU A N 1
ATOM 788 C CA . LEU A 1 94 ? 18.101 8.516 0.069 1.00 91.56 94 LEU A CA 1
ATOM 789 C C . LEU A 1 94 ? 17.612 9.567 -0.937 1.00 91.56 94 LEU A C 1
ATOM 791 O O . LEU A 1 94 ? 17.746 10.764 -0.707 1.00 91.56 94 LEU A O 1
ATOM 795 N N . HIS A 1 95 ? 16.971 9.131 -2.020 1.00 92.88 95 HIS A N 1
ATOM 796 C CA . HIS A 1 95 ? 16.185 10.001 -2.904 1.00 92.88 95 HIS A CA 1
ATOM 797 C C . HIS A 1 95 ? 14.686 10.013 -2.552 1.00 92.88 95 HIS A C 1
ATOM 799 O O . HIS A 1 95 ? 14.199 9.115 -1.863 1.00 92.88 95 HIS A O 1
ATOM 805 N N . LEU A 1 96 ? 13.930 10.970 -3.113 1.00 95.75 96 LEU A N 1
ATOM 806 C CA . LEU A 1 96 ? 12.488 11.166 -2.869 1.00 95.75 96 LEU A CA 1
ATOM 807 C C . LEU A 1 96 ? 11.640 9.901 -3.066 1.00 95.75 96 LEU A C 1
ATOM 809 O O . LEU A 1 96 ? 10.696 9.681 -2.315 1.00 95.75 96 LEU A O 1
ATOM 813 N N . GLY A 1 97 ? 12.001 9.037 -4.021 1.00 94.06 97 GLY A N 1
ATOM 814 C CA . GLY A 1 97 ? 11.310 7.757 -4.231 1.00 94.06 97 GLY A CA 1
ATOM 815 C C . GLY A 1 97 ? 11.255 6.858 -2.986 1.00 94.06 97 GLY A C 1
ATOM 816 O O . GLY A 1 97 ? 10.263 6.166 -2.783 1.00 94.06 97 GLY A O 1
ATOM 817 N N . HIS A 1 98 ? 12.254 6.926 -2.096 1.00 94.69 98 HIS A N 1
ATOM 818 C CA . HIS A 1 98 ? 12.243 6.154 -0.850 1.00 94.69 98 HIS A CA 1
ATOM 819 C C . HIS A 1 98 ? 11.162 6.620 0.130 1.00 94.69 98 HIS A C 1
ATOM 821 O O . HIS A 1 98 ? 10.768 5.850 0.997 1.00 94.69 98 HIS A O 1
ATOM 827 N N . LEU A 1 99 ? 10.666 7.857 0.010 1.00 96.00 99 LEU A N 1
ATOM 828 C CA . LEU A 1 99 ? 9.660 8.391 0.927 1.00 96.00 99 LEU A CA 1
ATOM 829 C C . LEU A 1 99 ? 8.291 7.739 0.734 1.00 96.00 99 LEU A C 1
ATOM 831 O O . LEU A 1 99 ? 7.542 7.664 1.697 1.00 96.00 99 LEU A O 1
ATOM 835 N N . ILE A 1 100 ? 7.958 7.247 -0.463 1.00 97.94 100 ILE A N 1
ATOM 836 C CA . ILE A 1 100 ? 6.625 6.704 -0.775 1.00 97.94 100 ILE A CA 1
ATOM 837 C C . ILE A 1 100 ? 6.185 5.599 0.208 1.00 97.94 100 ILE A C 1
ATOM 839 O O . ILE A 1 100 ? 5.134 5.771 0.834 1.00 97.94 100 ILE A O 1
ATOM 843 N N . PRO A 1 101 ? 6.954 4.510 0.422 1.00 97.81 101 PRO A N 1
ATOM 844 C CA . PRO A 1 101 ? 6.579 3.484 1.396 1.00 97.81 101 PRO A CA 1
ATOM 845 C C . PRO A 1 101 ? 6.569 4.001 2.842 1.00 97.81 101 PRO A C 1
ATOM 847 O O . PRO A 1 101 ? 5.657 3.671 3.598 1.00 97.81 101 PRO A O 1
ATOM 850 N N . PHE A 1 102 ? 7.527 4.845 3.239 1.00 97.25 102 PHE A N 1
ATOM 851 C CA . PHE A 1 102 ? 7.605 5.347 4.618 1.00 97.25 102 PHE A CA 1
ATOM 852 C C . PHE A 1 102 ? 6.494 6.341 4.962 1.00 97.25 102 PHE A C 1
ATOM 854 O O . PHE A 1 102 ? 5.946 6.288 6.058 1.00 97.25 102 PHE A O 1
ATOM 861 N N . MET A 1 103 ? 6.123 7.215 4.026 1.00 97.69 103 MET A N 1
ATOM 862 C CA . MET A 1 103 ? 5.005 8.142 4.190 1.00 97.69 103 MET A CA 1
ATOM 863 C C . MET A 1 103 ? 3.673 7.408 4.295 1.00 97.69 103 MET A C 1
ATOM 865 O O . MET A 1 103 ? 2.804 7.863 5.024 1.00 97.69 103 MET A O 1
ATOM 869 N N . PHE A 1 104 ? 3.508 6.293 3.579 1.00 98.31 104 PHE A N 1
ATOM 870 C CA . PHE A 1 104 ?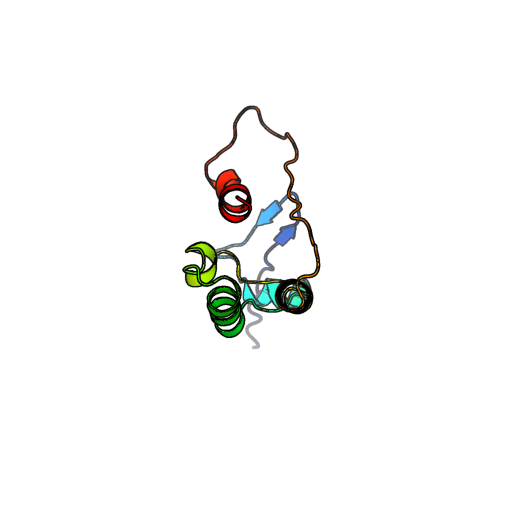 2.280 5.504 3.652 1.00 98.31 104 PHE A CA 1
ATOM 871 C C . PHE A 1 104 ? 2.176 4.662 4.929 1.00 98.31 104 PHE A C 1
ATOM 873 O O . PHE A 1 104 ? 1.076 4.381 5.389 1.00 98.31 104 PHE A O 1
ATOM 880 N N . THR A 1 105 ? 3.316 4.261 5.494 1.00 98.25 105 THR A N 1
ATOM 881 C CA . THR A 1 105 ? 3.367 3.401 6.687 1.00 98.25 105 THR A CA 1
ATOM 882 C C . THR A 1 105 ? 3.178 4.181 7.999 1.00 98.25 105 THR A C 1
ATOM 884 O O . THR A 1 105 ? 2.828 3.579 9.010 1.00 98.25 105 THR A O 1
ATOM 887 N N . LYS A 1 106 ? 3.438 5.495 8.005 1.00 94.12 106 LYS A N 1
ATOM 888 C CA . LYS A 1 106 ? 3.383 6.368 9.190 1.00 94.12 106 LYS A CA 1
ATOM 889 C C . LYS A 1 106 ? 1.958 6.804 9.536 1.00 94.12 106 LYS A C 1
ATOM 891 O O . LYS A 1 106 ? 1.635 6.776 10.744 1.00 94.12 106 LYS A O 1
#

Radius of gyration: 17.41 Å; chains: 1; bounding box: 41×24×60 Å

Sequence (106 aa):
MENLTITEEQVVNPWEVCCKTKIDYDKLIDQFGCQRLDQSFVDRVFRLTHRSPHIFLRRNVFFAHRDFNEILDAYERGEKFYLYTGRGPSSEALHLGHLIPFMFTK